Protein AF-A0A6I7Q9D0-F1 (afdb_monomer_lite)

Sequence (79 aa):
MKEITLKVPDHKIDFVLELIEQLGLEFAEDTEIPEEHKEIVRERIRTSDPEKLIPWSEARKQLEFKSKRSSRSLLYGLF

Foldseek 3Di:
DDDDDDDDDPVCPVVVVVVCVVVVHDDDPPPPDDVVVVVVVVVCVVPDDPVPDDDPVVVVVVPPDPDDPDDDDDDDDDD

Radius of gyration: 26.04 Å; chains: 1; bounding box: 39×57×65 Å

pLDDT: mean 74.88, std 13.89, range [42.53, 90.62]

Structure (mmCIF, N/CA/C/O backbone):
data_AF-A0A6I7Q9D0-F1
#
_entry.id   AF-A0A6I7Q9D0-F1
#
loop_
_atom_site.group_PDB
_atom_site.id
_atom_site.type_symbol
_atom_site.label_atom_id
_atom_site.label_alt_id
_atom_site.label_comp_id
_atom_site.label_asym_id
_atom_site.label_entity_id
_atom_site.label_seq_id
_atom_site.pdbx_PDB_ins_code
_atom_site.Cartn_x
_atom_site.Cartn_y
_atom_site.Cartn_z
_atom_site.occupancy
_atom_site.B_iso_or_equiv
_atom_site.auth_seq_id
_atom_site.auth_comp_id
_atom_site.auth_asym_id
_atom_site.auth_atom_id
_atom_site.pdbx_PDB_model_num
ATOM 1 N N . MET A 1 1 ? -4.768 -14.643 25.359 1.00 60.66 1 MET A N 1
ATOM 2 C CA . MET A 1 1 ? -5.160 -13.395 24.667 1.00 60.66 1 MET A CA 1
ATOM 3 C C . MET A 1 1 ? -6.403 -13.692 23.838 1.00 60.66 1 MET A C 1
ATOM 5 O O . MET A 1 1 ? -6.584 -14.854 23.490 1.00 60.66 1 MET A O 1
ATOM 9 N N . LYS A 1 2 ? -7.303 -12.722 23.633 1.00 76.38 2 LYS A N 1
ATOM 10 C CA . LYS A 1 2 ? -8.553 -12.909 22.876 1.00 76.38 2 LYS A CA 1
ATOM 11 C C . LYS A 1 2 ? -8.517 -12.006 21.653 1.00 76.38 2 LYS A C 1
ATOM 13 O O . LYS A 1 2 ? -8.276 -10.816 21.805 1.00 76.38 2 LYS A O 1
ATOM 18 N N . GLU A 1 3 ? -8.765 -12.584 20.492 1.00 74.81 3 GLU A N 1
ATOM 19 C CA . GLU A 1 3 ? -8.869 -11.874 19.223 1.00 74.81 3 GLU A CA 1
ATOM 20 C C . GLU A 1 3 ? -10.350 -11.720 18.868 1.00 74.81 3 GLU A C 1
ATOM 22 O O . GLU A 1 3 ? -11.146 -12.637 19.100 1.00 74.81 3 GLU A O 1
ATOM 27 N N . ILE A 1 4 ? -10.737 -10.538 18.390 1.00 78.25 4 ILE A N 1
ATOM 28 C CA . ILE A 1 4 ? -12.124 -10.203 18.058 1.00 78.25 4 ILE A CA 1
ATOM 29 C C . ILE A 1 4 ? -12.147 -9.694 16.621 1.00 78.25 4 ILE A C 1
ATOM 31 O O . ILE A 1 4 ? -11.572 -8.654 16.323 1.00 78.25 4 ILE A O 1
ATOM 35 N N . THR A 1 5 ? -12.852 -10.406 15.745 1.00 82.50 5 THR A N 1
ATOM 36 C CA . THR A 1 5 ? -13.103 -9.971 14.368 1.00 82.50 5 THR A CA 1
ATOM 37 C C . THR A 1 5 ? -14.434 -9.228 14.306 1.00 82.50 5 THR A C 1
ATOM 39 O O . THR A 1 5 ? -15.474 -9.774 14.686 1.00 82.50 5 THR A O 1
ATOM 42 N N . LEU A 1 6 ? -14.420 -7.989 13.817 1.00 81.88 6 LEU A N 1
ATOM 43 C CA . LEU A 1 6 ? -15.605 -7.141 13.716 1.00 81.88 6 LEU A CA 1
ATOM 44 C C . LEU A 1 6 ? -16.001 -6.959 12.246 1.00 81.88 6 LEU A C 1
ATOM 46 O O . LEU A 1 6 ? -15.198 -6.512 11.435 1.00 81.88 6 LEU A O 1
ATOM 50 N N . LYS A 1 7 ? -17.256 -7.274 11.902 1.00 83.75 7 LYS A N 1
ATOM 51 C CA . LYS A 1 7 ? -17.829 -6.935 10.591 1.00 83.75 7 LYS A CA 1
ATOM 52 C C . LYS A 1 7 ? -18.516 -5.582 10.686 1.00 83.75 7 LYS A C 1
ATOM 54 O O . LYS A 1 7 ? -19.499 -5.443 11.415 1.00 83.75 7 LYS A O 1
ATOM 59 N N . VAL A 1 8 ? -18.006 -4.605 9.949 1.00 83.12 8 VAL A N 1
ATOM 60 C CA . VAL A 1 8 ? -18.494 -3.225 9.970 1.00 83.12 8 VAL A CA 1
ATOM 61 C C . VAL A 1 8 ? -19.039 -2.873 8.588 1.00 83.12 8 VAL A C 1
ATOM 63 O O . VAL A 1 8 ? -18.436 -3.263 7.593 1.00 83.12 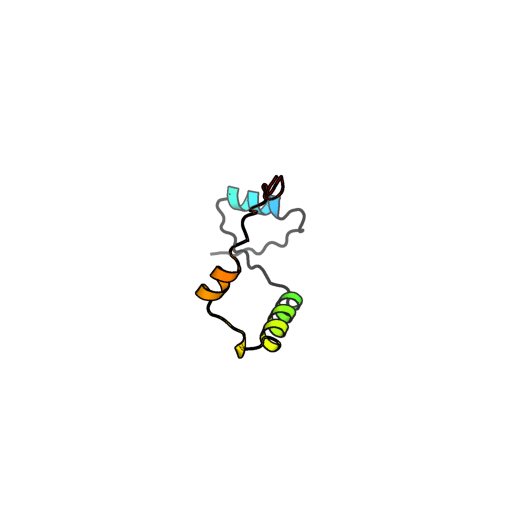8 VAL A O 1
ATOM 66 N N . PRO A 1 9 ? -20.169 -2.156 8.489 1.00 87.75 9 PRO A N 1
ATOM 67 C CA . PRO A 1 9 ? -20.588 -1.564 7.226 1.00 87.75 9 PRO A CA 1
ATOM 68 C C . PRO A 1 9 ? -19.554 -0.552 6.721 1.00 87.75 9 PRO A C 1
ATOM 70 O O . PRO A 1 9 ? -19.107 0.279 7.509 1.00 87.75 9 PRO A O 1
ATOM 73 N N . ASP A 1 10 ? -19.262 -0.550 5.419 1.00 81.19 10 ASP A N 1
ATOM 74 C CA . ASP A 1 10 ? -18.207 0.282 4.811 1.00 81.19 10 ASP A CA 1
ATOM 75 C C . ASP A 1 10 ? -18.292 1.762 5.211 1.00 81.19 10 ASP A C 1
ATOM 77 O O . ASP A 1 10 ? -17.311 2.375 5.616 1.00 81.19 10 ASP A O 1
ATOM 81 N N . HIS A 1 11 ? -19.506 2.321 5.219 1.00 88.88 11 HIS A N 1
ATOM 82 C CA . HIS A 1 11 ? -19.770 3.717 5.590 1.00 88.88 11 HIS A CA 1
ATOM 83 C C . HIS A 1 11 ? -19.496 4.062 7.067 1.00 88.88 11 HIS A C 1
ATOM 85 O O . HIS A 1 11 ? -19.658 5.215 7.462 1.00 88.88 11 HIS A O 1
ATOM 91 N N . LYS A 1 12 ? -19.163 3.076 7.905 1.00 87.19 12 LYS A N 1
ATOM 92 C CA . LYS A 1 12 ? -18.846 3.250 9.331 1.00 87.19 12 LYS A CA 1
ATOM 93 C C . LYS A 1 12 ? -17.418 2.843 9.676 1.00 87.19 12 LYS A C 1
ATOM 95 O O . LYS A 1 12 ? -17.080 2.881 10.857 1.00 87.19 12 LYS A O 1
ATOM 100 N N . ILE A 1 13 ? -16.605 2.449 8.694 1.00 85.81 13 ILE A N 1
ATOM 101 C CA . ILE A 1 13 ? -15.221 2.025 8.929 1.00 85.81 13 ILE A CA 1
ATOM 102 C C . ILE A 1 13 ? -14.434 3.143 9.615 1.00 85.81 13 ILE A C 1
ATOM 104 O O . ILE A 1 13 ? -13.865 2.896 10.674 1.00 85.81 13 ILE A O 1
ATOM 108 N N . ASP A 1 14 ? -14.509 4.371 9.100 1.00 86.31 14 ASP A N 1
ATOM 109 C CA . ASP A 1 14 ? -13.774 5.521 9.648 1.00 86.31 14 ASP A CA 1
ATOM 110 C C . ASP A 1 14 ? -14.085 5.756 11.134 1.00 86.31 14 ASP A C 1
ATOM 112 O O . ASP A 1 14 ? -13.182 5.887 11.956 1.00 86.31 14 ASP A O 1
ATOM 116 N N . PHE A 1 15 ? -15.370 5.711 11.500 1.00 90.62 15 PHE A N 1
ATOM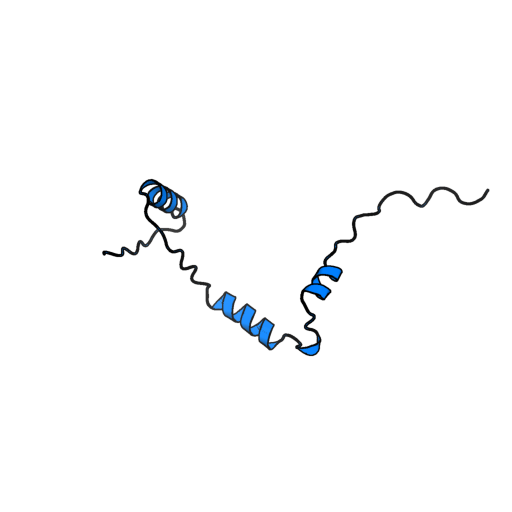 117 C CA . PHE A 1 15 ? -15.814 5.860 12.888 1.00 90.62 15 PHE A CA 1
ATOM 118 C C . PHE A 1 15 ? -15.275 4.747 13.798 1.00 90.62 15 PHE A C 1
ATOM 120 O O . PHE A 1 15 ? -14.908 4.988 14.947 1.00 90.62 15 PHE A O 1
ATOM 127 N N . VAL A 1 16 ? -15.260 3.507 13.308 1.00 88.06 16 VAL A N 1
ATOM 128 C CA . VAL A 1 16 ? -14.786 2.368 14.097 1.00 88.06 16 VAL A CA 1
ATOM 129 C C . VAL A 1 16 ? -13.270 2.403 14.263 1.00 88.06 16 VAL A C 1
ATOM 131 O O . VAL A 1 16 ? -12.793 2.113 15.357 1.00 88.06 16 VAL A O 1
ATOM 134 N N . LEU A 1 17 ? -12.521 2.787 13.228 1.00 85.12 17 LEU A N 1
ATOM 135 C CA . L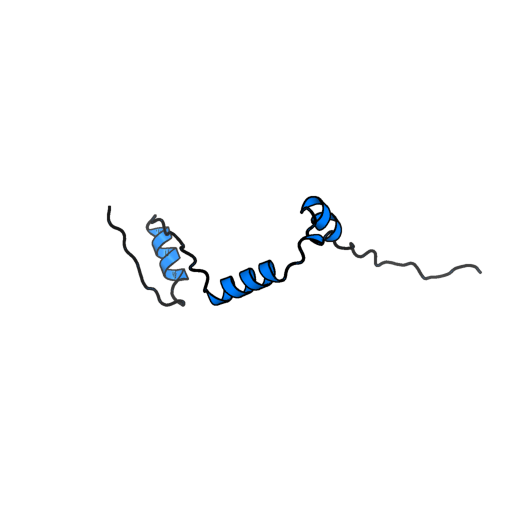EU A 1 17 ? -11.068 2.949 13.307 1.00 85.12 17 LEU A CA 1
ATOM 136 C C . LEU A 1 17 ? -10.683 4.028 14.323 1.00 85.12 17 LEU A C 1
ATOM 138 O O . LEU A 1 17 ? -9.827 3.781 15.168 1.00 85.12 17 LEU A O 1
ATOM 142 N N . GLU A 1 18 ? -11.377 5.167 14.313 1.00 86.94 18 GLU A N 1
ATOM 143 C CA . GLU A 1 18 ? -11.160 6.244 15.286 1.00 86.94 18 GLU A CA 1
ATOM 144 C C . GLU A 1 18 ? -11.413 5.767 16.728 1.00 86.94 18 GLU A C 1
ATOM 146 O O . GLU A 1 18 ? -10.653 6.074 17.646 1.00 86.94 18 GLU A O 1
ATOM 151 N N . LEU A 1 19 ? -12.446 4.946 16.938 1.00 88.12 19 LEU A N 1
ATOM 152 C CA . LEU A 1 19 ? -12.747 4.373 18.249 1.00 88.12 19 LEU A CA 1
ATOM 153 C C . LEU A 1 19 ? -11.700 3.339 18.697 1.00 88.12 19 LEU A C 1
ATOM 155 O O . LEU A 1 19 ? -11.336 3.302 19.872 1.00 88.12 19 LEU A O 1
ATOM 159 N N . ILE A 1 20 ? -11.205 2.505 17.780 1.00 87.88 20 ILE A N 1
ATOM 160 C CA . ILE A 1 20 ? -10.127 1.539 18.045 1.00 87.88 20 ILE A CA 1
ATOM 161 C C . ILE A 1 20 ? -8.842 2.279 18.446 1.00 87.88 20 ILE A C 1
ATOM 163 O O . ILE A 1 20 ? -8.212 1.907 19.439 1.00 87.88 20 ILE A O 1
ATOM 167 N N . GLU A 1 21 ? -8.506 3.362 17.741 1.00 85.88 21 GLU A N 1
ATOM 168 C CA . GLU A 1 21 ? -7.354 4.217 18.044 1.00 85.88 21 GLU A CA 1
ATOM 169 C C . GLU A 1 21 ? -7.487 4.881 19.424 1.00 85.88 21 GLU A C 1
ATOM 171 O O . GLU A 1 21 ? -6.563 4.812 20.237 1.00 85.88 21 GLU A O 1
ATOM 176 N N . GLN A 1 22 ? -8.659 5.440 19.750 1.00 89.62 22 GLN A N 1
ATOM 177 C CA . GLN A 1 22 ? -8.932 6.039 21.066 1.00 89.62 22 GLN A CA 1
ATOM 178 C C . GLN A 1 22 ? -8.820 5.042 22.226 1.00 89.62 22 GLN A C 1
ATOM 180 O O . GLN A 1 22 ? -8.462 5.421 23.343 1.00 89.62 22 GLN A O 1
ATOM 185 N N . LEU A 1 23 ? -9.127 3.768 21.978 1.00 86.06 23 LEU A N 1
ATOM 186 C CA . LEU A 1 23 ? -9.007 2.693 22.962 1.00 86.06 23 LEU A CA 1
ATOM 187 C C . LEU A 1 23 ? -7.576 2.140 23.075 1.00 86.06 23 LEU A C 1
ATOM 189 O O . LEU A 1 23 ? -7.328 1.297 23.938 1.00 86.06 23 LEU A O 1
ATOM 193 N N . GLY A 1 24 ? -6.641 2.606 22.237 1.00 83.56 24 GLY A N 1
ATOM 194 C CA . GLY A 1 24 ? -5.258 2.128 22.200 1.00 83.56 24 GLY A CA 1
ATOM 195 C C . GLY A 1 24 ? -5.138 0.682 21.719 1.00 83.56 24 GLY A C 1
ATOM 196 O O . GLY A 1 24 ? -4.237 -0.037 22.150 1.00 83.56 24 GLY A O 1
ATOM 197 N N . LEU A 1 25 ? -6.082 0.233 20.889 1.00 81.75 25 LEU A N 1
ATOM 198 C CA . LEU A 1 25 ? -6.104 -1.113 20.333 1.00 81.75 25 LEU A CA 1
ATOM 199 C C . LEU A 1 25 ? -5.387 -1.126 18.981 1.00 81.75 25 LEU A C 1
ATOM 201 O O . LEU A 1 25 ? -5.544 -0.222 18.166 1.00 81.75 25 LEU A O 1
ATOM 205 N N . GLU A 1 26 ? -4.612 -2.176 18.734 1.00 74.06 26 GLU A N 1
ATOM 206 C CA . GLU A 1 26 ? -3.976 -2.394 17.437 1.00 74.06 26 GLU A CA 1
ATOM 207 C C . GLU A 1 26 ? -4.974 -3.067 16.488 1.00 74.06 26 GLU A C 1
ATOM 209 O O . GLU A 1 26 ? -5.638 -4.039 16.861 1.00 74.06 26 GLU A O 1
ATOM 214 N N . PHE A 1 27 ? -5.079 -2.559 15.259 1.00 72.88 27 PHE A N 1
ATOM 215 C CA . PHE A 1 27 ? -5.795 -3.230 14.179 1.00 72.88 27 PHE A CA 1
ATOM 216 C C . PHE A 1 27 ? -4.797 -3.721 13.132 1.00 72.88 27 PHE A C 1
ATOM 218 O O . PHE A 1 27 ? -3.856 -3.018 12.769 1.00 72.88 27 PHE A O 1
ATOM 225 N N . ALA A 1 28 ? -5.007 -4.942 12.649 1.00 69.31 28 ALA A N 1
ATOM 226 C CA . ALA A 1 28 ? -4.321 -5.460 11.479 1.00 69.31 28 ALA A CA 1
ATOM 227 C C . ALA A 1 28 ? -5.235 -5.240 10.273 1.00 69.31 28 ALA A C 1
ATOM 229 O O . ALA A 1 28 ? -6.330 -5.800 10.204 1.00 69.31 28 ALA A O 1
ATOM 230 N N . GLU A 1 29 ? -4.810 -4.389 9.344 1.00 63.75 29 GLU A N 1
ATOM 231 C CA . GLU A 1 29 ? -5.487 -4.249 8.061 1.00 63.75 29 GLU A CA 1
ATOM 232 C C . GLU A 1 29 ? -5.007 -5.374 7.140 1.00 63.75 29 GLU A C 1
ATOM 234 O O . GLU A 1 29 ? -4.029 -5.234 6.406 1.00 63.75 29 GLU A O 1
ATOM 239 N N . ASP A 1 30 ? -5.690 -6.516 7.187 1.00 58.94 30 ASP A N 1
ATOM 240 C CA . ASP A 1 30 ? -5.580 -7.495 6.110 1.00 58.94 30 ASP A CA 1
ATOM 241 C C . ASP A 1 30 ? -6.344 -6.933 4.908 1.00 58.94 30 ASP A C 1
ATOM 243 O O . ASP A 1 30 ? -7.542 -7.164 4.732 1.00 58.94 30 ASP A O 1
ATOM 247 N N . THR A 1 31 ? -5.663 -6.135 4.082 1.00 59.69 31 THR A N 1
ATOM 248 C CA . THR A 1 31 ? -6.210 -5.712 2.792 1.00 59.69 31 THR A CA 1
ATOM 249 C C . THR A 1 31 ? -6.330 -6.950 1.903 1.00 59.69 31 THR A C 1
ATOM 251 O O . THR A 1 31 ? -5.389 -7.345 1.209 1.00 59.69 31 THR A O 1
ATOM 254 N N . GLU A 1 32 ? -7.490 -7.603 1.927 1.00 57.06 32 GLU A N 1
ATOM 255 C CA . GLU A 1 32 ? -7.788 -8.712 1.030 1.00 57.06 32 GLU A CA 1
ATOM 256 C C . GLU A 1 32 ? -7.908 -8.159 -0.395 1.00 57.06 32 GLU A C 1
ATOM 258 O O . GLU A 1 32 ? -8.943 -7.640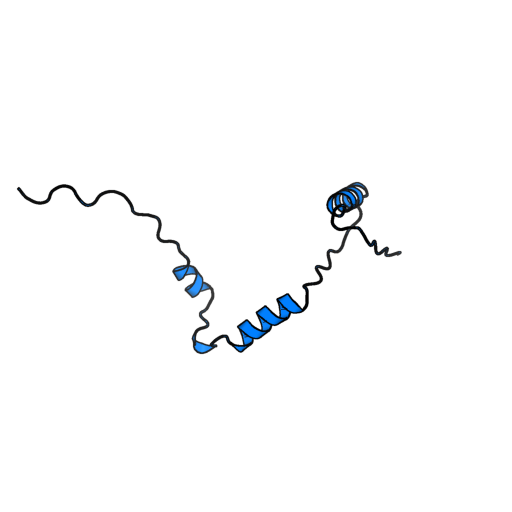 -0.804 1.00 57.06 32 GLU A O 1
ATOM 263 N N . ILE A 1 33 ? -6.809 -8.210 -1.156 1.00 66.44 33 ILE A N 1
ATOM 264 C CA . ILE A 1 33 ? -6.808 -7.792 -2.560 1.00 66.44 33 ILE A CA 1
ATOM 265 C C . ILE A 1 33 ? -7.785 -8.709 -3.319 1.00 66.44 33 ILE A C 1
ATOM 267 O O . ILE A 1 33 ? -7.540 -9.924 -3.357 1.00 66.44 33 ILE A O 1
ATOM 271 N N . PRO A 1 34 ? -8.839 -8.166 -3.962 1.00 75.69 34 PRO A N 1
ATOM 272 C CA . PRO A 1 34 ? -9.776 -8.963 -4.746 1.00 75.69 34 PRO A CA 1
ATOM 273 C C . PRO A 1 34 ? -9.060 -9.772 -5.832 1.00 75.69 34 PRO A C 1
ATOM 275 O O . PRO A 1 34 ? -8.123 -9.285 -6.472 1.00 75.69 34 PRO A O 1
ATOM 278 N N . GLU A 1 35 ? -9.499 -11.012 -6.062 1.00 69.00 35 GLU A N 1
ATOM 279 C CA . GLU A 1 35 ? -8.824 -11.929 -6.995 1.00 69.00 35 GLU A CA 1
ATOM 280 C C . GLU A 1 35 ? -8.810 -11.391 -8.436 1.00 69.00 35 GLU A C 1
ATOM 282 O O . GLU A 1 35 ? -7.810 -11.545 -9.135 1.00 69.00 35 GLU A O 1
ATOM 287 N N . GLU A 1 36 ? -9.847 -10.648 -8.836 1.00 72.31 36 GLU A N 1
ATOM 288 C CA . GLU A 1 36 ? -9.928 -9.963 -10.134 1.00 72.31 36 GLU A CA 1
ATOM 289 C C . GLU A 1 36 ? -8.747 -9.000 -10.353 1.00 72.31 36 GLU A C 1
ATOM 291 O O . GLU A 1 36 ? -8.126 -8.972 -11.419 1.00 72.31 36 GLU A O 1
ATOM 296 N N . HIS A 1 37 ? -8.360 -8.242 -9.321 1.00 74.81 37 HIS A N 1
ATOM 297 C CA . HIS A 1 37 ? -7.215 -7.336 -9.399 1.00 74.81 37 HIS A CA 1
ATOM 298 C C . HIS A 1 37 ? -5.883 -8.091 -9.458 1.00 74.81 37 HIS A C 1
ATOM 300 O O . HIS A 1 37 ? -4.954 -7.642 -10.139 1.00 74.81 37 HIS A O 1
ATOM 306 N N . LYS A 1 38 ? -5.782 -9.257 -8.806 1.00 78.69 38 LYS A N 1
ATOM 307 C CA . LYS A 1 38 ? -4.594 -10.121 -8.907 1.00 78.69 38 LYS A CA 1
ATOM 308 C C . LYS A 1 38 ? -4.458 -10.722 -10.301 1.00 78.69 38 LYS A C 1
ATOM 310 O O . LYS A 1 38 ? -3.340 -10.823 -10.806 1.00 78.69 38 LYS A O 1
ATOM 315 N N . GLU A 1 39 ? -5.564 -11.098 -10.935 1.00 81.38 39 GLU A N 1
ATOM 316 C CA . GLU A 1 39 ? -5.563 -11.685 -12.274 1.00 81.38 39 GLU A CA 1
ATOM 317 C C . GLU A 1 39 ? -5.050 -10.696 -13.326 1.00 81.38 39 GLU A C 1
ATOM 319 O O . GLU A 1 39 ? -4.175 -11.045 -14.117 1.00 81.38 39 GLU A O 1
ATOM 324 N N . ILE A 1 40 ? -5.450 -9.423 -13.244 1.00 82.19 40 ILE A N 1
ATOM 325 C CA . ILE A 1 40 ? -4.922 -8.356 -14.112 1.00 82.19 40 ILE A CA 1
ATOM 326 C C . ILE A 1 40 ? -3.395 -8.239 -13.991 1.00 82.19 40 ILE A C 1
ATOM 328 O O . ILE A 1 40 ? -2.695 -8.079 -14.994 1.00 82.19 40 ILE A O 1
ATOM 332 N N . VAL A 1 41 ? -2.854 -8.308 -12.771 1.00 82.12 41 VAL A N 1
ATOM 333 C CA . VAL A 1 41 ? -1.400 -8.247 -12.547 1.00 82.12 41 VAL A CA 1
ATOM 334 C C . VAL A 1 41 ? -0.711 -9.495 -13.104 1.00 82.12 41 VAL A C 1
ATOM 336 O O . VAL A 1 41 ? 0.316 -9.372 -13.771 1.00 82.12 41 VAL A O 1
ATOM 339 N N . ARG A 1 42 ? -1.286 -10.686 -12.898 1.00 84.81 42 ARG A N 1
ATOM 340 C CA . ARG A 1 42 ? -0.751 -11.948 -13.436 1.00 84.81 42 ARG A CA 1
ATOM 341 C C . ARG A 1 42 ? -0.718 -11.949 -14.963 1.00 84.81 42 ARG A C 1
ATOM 343 O O . ARG A 1 42 ? 0.300 -12.326 -15.537 1.00 84.81 42 ARG A O 1
ATOM 350 N N . GLU A 1 43 ? -1.777 -11.483 -15.617 1.00 85.56 43 GLU A N 1
ATOM 351 C CA . GLU A 1 43 ? -1.839 -11.383 -17.079 1.00 85.56 43 GLU A CA 1
ATOM 352 C C . GLU A 1 43 ? -0.811 -10.392 -17.636 1.00 85.56 43 GLU A C 1
ATOM 354 O O . GLU A 1 43 ? -0.152 -10.671 -18.640 1.00 85.56 43 GLU A O 1
ATOM 359 N N . ARG A 1 44 ? -0.579 -9.268 -16.944 1.00 83.50 44 ARG A N 1
ATOM 360 C CA . ARG A 1 44 ? 0.483 -8.319 -17.317 1.00 83.50 44 ARG A CA 1
ATOM 361 C C . ARG A 1 44 ? 1.871 -8.932 -17.202 1.00 83.50 44 ARG A C 1
ATOM 363 O O . ARG A 1 44 ? 2.685 -8.715 -18.089 1.00 83.50 44 ARG A O 1
ATOM 370 N N . ILE A 1 45 ? 2.135 -9.704 -16.148 1.00 82.69 45 ILE A N 1
ATOM 371 C CA . ILE A 1 45 ? 3.407 -10.420 -15.989 1.00 82.69 45 ILE A CA 1
ATOM 372 C C . ILE A 1 45 ? 3.580 -11.441 -17.121 1.00 82.69 45 ILE A C 1
ATOM 374 O O . ILE A 1 45 ? 4.629 -11.465 -17.758 1.00 82.69 45 ILE A O 1
ATOM 378 N N . ARG A 1 46 ? 2.546 -12.236 -17.426 1.00 83.75 46 ARG A N 1
ATOM 379 C CA . ARG A 1 46 ? 2.576 -13.230 -18.516 1.00 83.75 46 ARG A CA 1
ATOM 380 C C . ARG A 1 46 ? 2.816 -12.609 -19.890 1.00 83.75 46 ARG A C 1
ATOM 382 O O . ARG A 1 46 ? 3.550 -13.175 -20.689 1.00 83.75 46 ARG A O 1
ATOM 389 N N . THR A 1 47 ? 2.197 -11.462 -20.154 1.00 86.50 47 THR A N 1
ATOM 390 C CA . THR A 1 47 ? 2.278 -10.768 -21.451 1.00 86.50 47 THR A CA 1
ATOM 391 C C . THR A 1 47 ? 3.491 -9.834 -21.535 1.00 86.50 47 THR A C 1
ATOM 393 O O . THR A 1 47 ? 3.782 -9.287 -22.599 1.00 86.50 47 THR A O 1
ATOM 396 N N . SER A 1 48 ? 4.199 -9.615 -20.421 1.00 84.31 48 SER A N 1
ATOM 397 C CA . SER A 1 48 ? 5.384 -8.761 -20.405 1.00 84.31 48 SER A CA 1
ATOM 398 C C . SER A 1 48 ? 6.518 -9.396 -21.201 1.00 84.31 48 SER A C 1
ATOM 400 O O . SER A 1 48 ? 6.810 -10.582 -21.069 1.00 84.31 48 SER A O 1
ATOM 402 N N . ASP A 1 49 ? 7.149 -8.584 -22.042 1.00 84.62 49 ASP A N 1
ATOM 403 C CA . ASP A 1 49 ? 8.308 -8.987 -22.822 1.00 84.62 49 ASP A CA 1
ATOM 404 C C . ASP A 1 49 ? 9.572 -8.879 -21.948 1.00 84.62 49 ASP A C 1
ATOM 406 O O . ASP A 1 49 ? 9.967 -7.756 -21.603 1.00 84.62 49 ASP A O 1
ATOM 410 N N . PRO A 1 50 ? 10.203 -10.007 -21.564 1.00 80.12 50 PRO A N 1
ATOM 411 C CA . PRO A 1 50 ? 11.345 -10.006 -20.657 1.00 80.12 50 PRO A CA 1
ATOM 412 C C . PRO A 1 50 ? 12.563 -9.284 -21.241 1.00 80.12 50 PRO A C 1
ATOM 414 O O . PRO A 1 50 ? 13.368 -8.748 -20.483 1.00 80.12 50 PRO A O 1
ATOM 417 N N . GLU A 1 51 ? 12.687 -9.209 -22.568 1.00 82.94 51 GLU A N 1
ATOM 418 C CA . GLU A 1 51 ? 13.811 -8.543 -23.239 1.00 82.94 51 GLU A CA 1
ATOM 419 C C . GLU A 1 51 ? 13.723 -7.014 -23.151 1.00 82.94 51 GLU A C 1
ATOM 421 O O . GLU A 1 51 ? 14.724 -6.314 -23.299 1.00 82.94 51 GLU A O 1
ATOM 426 N N . LYS A 1 52 ? 12.527 -6.480 -22.876 1.00 81.12 52 LYS A N 1
ATOM 427 C CA . LYS A 1 52 ? 12.278 -5.040 -22.713 1.00 81.12 52 LYS A CA 1
ATOM 428 C C . LYS A 1 52 ? 12.336 -4.579 -21.257 1.00 81.12 52 LYS A C 1
ATOM 430 O O . LYS A 1 52 ? 12.132 -3.394 -20.983 1.00 81.12 52 LYS A O 1
ATOM 435 N N . LEU A 1 53 ? 12.593 -5.491 -20.318 1.00 84.19 53 LEU A N 1
ATOM 436 C CA . LEU A 1 53 ? 12.725 -5.159 -18.905 1.00 84.19 53 LEU A CA 1
ATOM 437 C C . LEU A 1 53 ? 14.078 -4.491 -18.662 1.00 84.19 53 LEU A C 1
ATOM 439 O O . LEU A 1 53 ? 15.128 -5.123 -18.714 1.00 84.19 53 LEU A O 1
ATOM 443 N N . ILE A 1 54 ? 14.039 -3.194 -18.374 1.00 87.69 54 ILE A N 1
ATOM 444 C CA . ILE A 1 54 ? 15.225 -2.413 -18.025 1.00 87.69 54 ILE A CA 1
ATOM 445 C C . ILE A 1 54 ? 15.357 -2.275 -16.502 1.00 87.69 54 ILE A C 1
ATOM 447 O O . ILE A 1 54 ? 14.345 -2.214 -15.793 1.00 87.69 54 ILE A O 1
ATOM 451 N N . PRO A 1 55 ? 16.586 -2.176 -15.969 1.00 89.00 55 PRO A N 1
ATOM 452 C CA . PRO A 1 55 ? 16.804 -1.857 -14.566 1.00 89.00 55 PRO A CA 1
ATOM 453 C C . PRO A 1 55 ? 16.123 -0.544 -14.166 1.00 89.00 55 PRO A C 1
ATOM 455 O O . PRO A 1 55 ? 16.099 0.433 -14.920 1.00 89.00 55 PRO A O 1
ATOM 458 N N . TRP A 1 56 ? 15.633 -0.479 -12.927 1.00 84.69 56 TRP A N 1
ATOM 459 C CA . TRP A 1 56 ? 14.953 0.708 -12.398 1.00 84.69 56 TRP A CA 1
ATOM 460 C C . TRP A 1 56 ? 15.793 1.994 -12.499 1.00 84.69 56 TRP A C 1
ATOM 462 O O . TRP A 1 56 ? 15.262 3.075 -12.754 1.00 84.69 56 TRP A O 1
ATOM 472 N N . SER A 1 57 ? 17.115 1.885 -12.347 1.00 85.56 57 SER A N 1
ATOM 473 C CA . SER A 1 57 ? 18.058 3.001 -12.491 1.00 85.56 57 SER A CA 1
ATOM 474 C C . SER A 1 57 ? 18.049 3.627 -13.891 1.00 85.56 57 SER A C 1
ATOM 476 O O . SER A 1 57 ? 18.300 4.826 -14.022 1.00 85.56 57 SER A O 1
ATOM 478 N N . GLU A 1 58 ? 17.754 2.842 -14.926 1.00 84.81 58 GLU A N 1
ATOM 479 C CA . GLU A 1 58 ? 17.641 3.292 -16.313 1.00 84.81 58 GLU A CA 1
ATOM 480 C C . GLU A 1 58 ? 16.234 3.802 -16.617 1.00 84.81 58 GLU A C 1
ATOM 482 O O . GLU A 1 58 ? 16.091 4.881 -17.194 1.00 84.81 58 GLU A O 1
ATOM 487 N N . ALA A 1 59 ? 15.200 3.096 -16.143 1.00 85.00 59 ALA A N 1
ATOM 488 C CA . ALA A 1 59 ? 13.808 3.530 -16.262 1.00 85.00 59 ALA A CA 1
ATOM 489 C C . ALA A 1 59 ? 13.593 4.922 -15.651 1.00 85.00 59 ALA A C 1
ATOM 491 O O . ALA A 1 59 ? 12.989 5.797 -16.271 1.00 85.00 59 ALA A O 1
ATOM 492 N N . ARG A 1 60 ? 14.163 5.168 -14.464 1.00 83.19 60 ARG A N 1
ATOM 493 C CA . ARG A 1 60 ? 14.047 6.447 -13.752 1.00 83.19 60 ARG A CA 1
ATOM 494 C C . ARG A 1 60 ? 14.534 7.639 -14.577 1.00 83.19 60 ARG A C 1
ATOM 496 O O . ARG A 1 60 ? 13.920 8.697 -14.506 1.00 83.19 60 ARG A O 1
ATOM 503 N N . LYS A 1 61 ? 15.589 7.470 -15.379 1.00 84.50 61 LYS A N 1
ATOM 504 C CA . LYS A 1 61 ? 16.135 8.542 -16.232 1.00 84.50 61 LYS A CA 1
ATOM 505 C C . LYS A 1 61 ? 15.168 8.946 -17.347 1.00 84.50 61 LYS A C 1
ATOM 507 O O . LYS A 1 61 ? 15.177 10.093 -17.771 1.00 84.50 61 LYS A O 1
ATOM 512 N N . GLN A 1 62 ? 14.328 8.020 -17.813 1.00 80.06 62 GLN A N 1
ATOM 513 C CA . GLN A 1 62 ? 13.325 8.279 -18.855 1.00 80.06 62 GLN A CA 1
ATOM 514 C C . GLN A 1 62 ? 12.061 8.953 -18.300 1.00 80.06 62 GLN A C 1
ATOM 516 O O . GLN A 1 62 ? 11.327 9.600 -19.042 1.00 80.06 62 GLN A O 1
ATOM 521 N N . LEU A 1 63 ? 11.818 8.814 -16.994 1.00 79.31 63 LEU A N 1
ATOM 522 C CA . LEU A 1 63 ? 10.683 9.411 -16.287 1.00 79.31 63 LEU A CA 1
ATOM 523 C C . LEU A 1 63 ? 10.951 10.853 -15.827 1.00 79.31 63 LEU A C 1
ATOM 525 O O . LEU A 1 63 ? 10.043 11.501 -15.305 1.00 79.31 63 LEU A O 1
ATOM 529 N N . GLU A 1 64 ? 12.170 11.374 -16.007 1.00 68.31 64 GLU A N 1
ATOM 530 C CA . GLU A 1 64 ? 12.464 12.782 -15.745 1.00 68.31 64 GLU A CA 1
ATOM 531 C C . GLU A 1 64 ? 11.677 13.658 -16.727 1.00 68.31 64 GLU A C 1
ATOM 533 O O . GLU A 1 64 ? 12.011 13.811 -17.903 1.00 68.31 64 GLU A O 1
ATOM 538 N N . PHE A 1 65 ? 10.569 14.210 -16.233 1.00 68.75 65 PHE A N 1
ATOM 539 C CA . PHE A 1 65 ? 9.691 15.084 -16.993 1.00 68.75 65 PHE A CA 1
ATOM 540 C C . PHE A 1 65 ? 10.483 16.228 -17.622 1.00 68.75 65 PHE A C 1
ATOM 542 O O . PHE A 1 65 ? 11.238 16.937 -16.954 1.00 68.75 65 PHE A O 1
ATOM 549 N N . LYS A 1 66 ? 10.238 16.455 -18.916 1.00 63.78 66 LYS A N 1
ATOM 550 C CA . LYS A 1 66 ? 10.717 17.624 -19.651 1.00 63.78 66 LYS A CA 1
ATOM 551 C C . LYS A 1 66 ? 10.176 18.872 -18.950 1.00 63.78 66 LYS A C 1
ATOM 553 O O . LYS A 1 66 ? 9.032 19.271 -19.174 1.00 63.78 66 LYS A O 1
ATOM 558 N N . SER A 1 67 ? 10.978 19.475 -18.073 1.00 59.53 67 SER A N 1
ATOM 559 C CA . SER A 1 67 ? 10.634 20.759 -17.478 1.00 59.53 67 SER A CA 1
ATOM 560 C C . SER A 1 67 ? 10.387 21.741 -18.622 1.00 59.53 67 SER A C 1
ATOM 562 O O . SER A 1 67 ? 11.131 21.829 -19.605 1.00 59.53 67 SER A O 1
ATOM 564 N N . LYS A 1 68 ? 9.229 22.386 -18.559 1.00 53.03 68 LYS A N 1
ATOM 565 C CA . LYS A 1 68 ? 8.640 23.194 -19.619 1.00 53.03 68 LYS A CA 1
ATOM 566 C C . LYS A 1 68 ? 9.549 24.396 -19.906 1.00 53.03 68 LYS A C 1
ATOM 568 O O . LYS A 1 68 ? 9.358 25.462 -19.332 1.00 53.03 68 LYS A O 1
ATOM 573 N N . ARG A 1 69 ? 10.519 24.277 -20.822 1.00 51.38 69 ARG A N 1
ATOM 574 C CA . ARG A 1 69 ? 11.176 25.447 -21.432 1.00 51.38 69 ARG A CA 1
ATOM 575 C C . ARG A 1 69 ? 10.219 26.061 -22.460 1.00 51.38 69 ARG 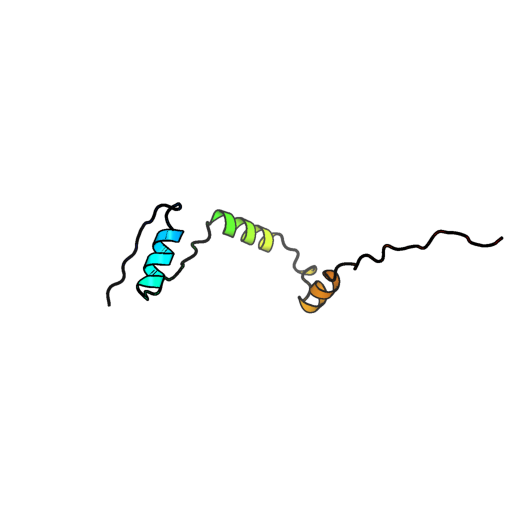A C 1
ATOM 577 O O . ARG A 1 69 ? 10.403 25.954 -23.664 1.00 51.38 69 ARG A O 1
ATOM 584 N N . SER A 1 70 ? 9.146 26.666 -21.957 1.00 51.78 70 SER A N 1
ATOM 585 C CA . SER A 1 70 ? 8.299 27.585 -22.711 1.00 51.78 70 SER A CA 1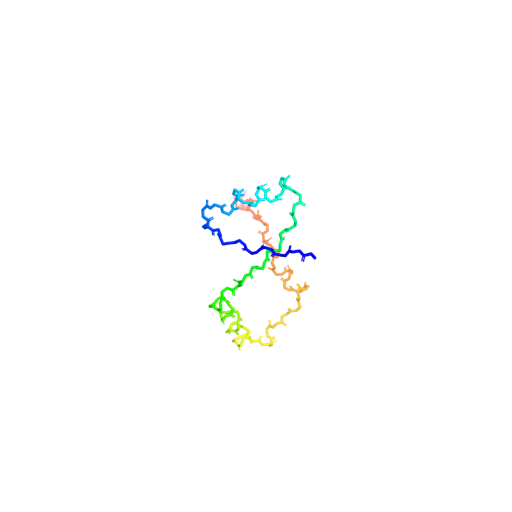
ATOM 586 C C . SER A 1 70 ? 8.644 28.995 -22.262 1.00 51.78 70 SER A C 1
ATOM 588 O O . SER A 1 70 ? 8.101 29.461 -21.265 1.00 51.78 70 SER A O 1
ATOM 590 N N . SER A 1 71 ? 9.555 29.655 -22.979 1.00 46.69 71 SER A N 1
ATOM 591 C CA . SER A 1 71 ? 9.527 31.106 -23.207 1.00 46.69 71 SER A CA 1
ATOM 592 C C . SER A 1 71 ? 10.580 31.513 -24.243 1.00 46.69 71 SER A C 1
ATOM 594 O O . SER A 1 71 ? 11.767 31.573 -23.946 1.00 46.69 71 SER A O 1
ATOM 596 N N . ARG A 1 72 ? 10.070 31.844 -25.438 1.00 46.25 72 ARG A N 1
ATOM 597 C CA . ARG A 1 72 ? 10.575 32.859 -26.378 1.00 46.25 72 ARG A CA 1
ATOM 598 C C . ARG A 1 72 ? 11.913 32.580 -27.080 1.00 46.25 72 ARG A C 1
ATOM 600 O O . ARG A 1 72 ? 12.894 33.279 -26.869 1.00 46.25 72 ARG A O 1
ATOM 607 N N . SER A 1 73 ? 11.902 31.661 -28.043 1.00 48.44 73 SER A N 1
ATOM 608 C CA . SER A 1 73 ? 12.435 32.018 -29.366 1.00 48.44 73 SER A CA 1
ATOM 609 C C . SER A 1 73 ? 11.252 32.457 -30.234 1.00 48.44 73 SER A C 1
ATOM 611 O O . SER A 1 73 ? 10.126 32.047 -29.966 1.00 48.44 73 SER A O 1
ATOM 613 N N . LEU A 1 74 ? 11.514 33.291 -31.240 1.00 52.47 74 LEU A N 1
ATOM 614 C CA . LEU A 1 74 ? 10.569 34.099 -32.025 1.00 52.47 74 LEU A CA 1
ATOM 615 C C . LEU A 1 74 ? 10.275 35.463 -31.383 1.00 52.47 74 LEU A C 1
ATOM 617 O O . LEU A 1 74 ? 9.258 35.649 -30.728 1.00 52.47 74 LEU A O 1
ATOM 621 N N . LEU A 1 75 ? 11.181 36.423 -31.591 1.00 49.56 75 LEU A N 1
ATOM 622 C CA . LEU A 1 75 ? 10.881 37.602 -32.412 1.00 49.56 75 LEU A CA 1
ATOM 623 C C . LEU A 1 75 ? 12.203 38.227 -32.910 1.00 49.56 75 LEU A C 1
ATOM 625 O O . LEU A 1 75 ? 13.017 38.695 -32.123 1.00 49.56 75 LEU A O 1
ATOM 629 N N . TYR A 1 76 ? 12.334 38.200 -34.239 1.00 46.16 76 TYR A N 1
ATOM 630 C CA . TYR A 1 76 ? 13.248 38.933 -35.126 1.00 46.16 76 TYR A CA 1
ATOM 631 C C . TYR A 1 76 ? 14.704 38.472 -35.252 1.00 46.16 76 TYR A C 1
ATOM 633 O O . TYR A 1 76 ? 15.606 38.873 -34.523 1.00 46.16 76 TYR A O 1
ATOM 641 N N . GLY A 1 77 ? 14.910 37.658 -36.293 1.00 43.44 77 GLY A N 1
ATOM 642 C CA . GLY A 1 77 ? 16.153 37.647 -37.045 1.00 43.44 77 GLY A CA 1
ATOM 643 C C . GLY A 1 77 ? 16.292 38.902 -37.909 1.00 43.44 77 GLY A C 1
ATOM 644 O O . GLY A 1 77 ? 15.294 39.521 -38.272 1.00 43.44 77 GLY A O 1
ATOM 645 N N . LEU A 1 78 ? 17.556 39.219 -38.192 1.00 42.53 78 LEU A N 1
ATOM 646 C CA . LEU A 1 78 ? 18.075 39.996 -39.318 1.00 42.53 78 LEU A CA 1
ATOM 647 C C . LEU A 1 78 ? 17.052 40.844 -40.093 1.00 42.53 78 LEU A C 1
ATOM 649 O O . LEU A 1 78 ? 16.432 40.355 -41.035 1.00 42.53 78 LEU A O 1
ATOM 653 N N . PHE A 1 79 ? 16.991 42.127 -39.746 1.00 45.47 79 PHE A N 1
ATOM 654 C CA . PHE A 1 79 ? 17.141 43.237 -40.687 1.00 45.47 79 PHE A CA 1
ATOM 655 C C . PHE A 1 79 ? 17.833 44.394 -39.965 1.00 45.47 79 PHE A C 1
ATOM 657 O O . PHE A 1 79 ? 17.537 44.583 -38.762 1.00 45.47 79 PHE A O 1
#

Secondary structure (DSSP, 8-state):
---------GGGHHHHHHHHHHTT----------HHHHHHHHHHHHHS-GGG---HHHHHHHSS------S---S----